Protein AF-A0A2S9GRE0-F1 (afdb_monomer)

Nearest PDB structures (foldseek):
  7n1l-assembly4_F  TM=5.890E-01  e=9.958E+00  Brucella abortus 2308
  4g5d-assembly2_B  TM=4.201E-01  e=8.112E+00  Leishmania major strain Friedlin

Foldseek 3Di:
DVVVPDADAEFEFQDDPVSCQPVHNDPLVRVVVRVVVCVVRVYPYYHYDQDDPVPVVCNVCVVVSVVVD

Solvent-accessible surface area (backbone atoms only — not comparable to full-atom values): 4287 Å² total; per-residue (Å²): 78,87,93,75,76,46,82,46,66,60,34,74,44,65,72,46,94,85,38,42,57,60,87,41,77,61,66,71,69,37,54,59,50,34,50,54,50,15,59,77,57,66,21,86,38,73,48,74,80,77,67,57,93,87,39,56,75,57,48,71,49,44,64,60,55,60,73,76,107

Secondary structure (DSSP, 8-state):
-TTTT----EEE-S-STTTTTTT-S-SHHHHHHHHHHHHHHT-SEEE-PPPPTT-HHHHHHHHHHHHT-

Radius of gyration: 13.24 Å; Cα contacts (8 Å, |Δi|>4): 69; chains: 1; bounding box: 25×27×40 Å

pLDDT: mean 83.91, std 9.42, range [60.62, 96.0]

Sequence (69 aa):
SKRYDVPVLSVHAPCLLISQRVWGANPIPKLERSVRAAEQLGAQTVVVHPPFRWQRRYAEGFSDQVAEL

Structure (mmCIF, N/CA/C/O backbone):
data_AF-A0A2S9GRE0-F1
#
_entry.id   AF-A0A2S9GRE0-F1
#
loop_
_atom_site.group_PDB
_atom_site.id
_atom_site.type_symbol
_atom_site.label_atom_id
_atom_site.label_alt_id
_atom_site.label_comp_id
_atom_site.label_asym_id
_atom_site.label_entity_id
_atom_site.label_seq_id
_atom_site.pdbx_PDB_ins_code
_atom_site.Cartn_x
_atom_site.Cartn_y
_atom_site.Cartn_z
_atom_site.occupancy
_atom_site.B_iso_or_equiv
_atom_site.auth_seq_id
_atom_site.auth_comp_id
_atom_site.auth_asym_id
_atom_site.auth_atom_id
_atom_site.pdbx_PDB_model_num
ATOM 1 N N . SER A 1 1 ? -6.988 7.288 14.925 1.00 76.31 1 SER A N 1
ATOM 2 C CA . SER A 1 1 ? -7.993 6.275 15.285 1.00 76.31 1 SER A CA 1
ATOM 3 C C . SER A 1 1 ? -8.226 6.226 16.785 1.00 76.31 1 SER A C 1
ATOM 5 O O . SER A 1 1 ? -9.264 6.697 17.214 1.00 76.31 1 SER A O 1
ATOM 7 N N . LYS A 1 2 ? -7.246 5.792 17.592 1.00 82.81 2 LYS A N 1
ATOM 8 C CA . LYS A 1 2 ? -7.399 5.508 19.038 1.00 82.81 2 LYS A CA 1
ATOM 9 C C . LYS A 1 2 ? -8.105 6.584 19.877 1.00 82.81 2 LYS A C 1
ATOM 11 O O . LYS A 1 2 ? -8.866 6.251 20.768 1.00 82.81 2 LYS A O 1
ATOM 16 N N . ARG A 1 3 ? -7.869 7.871 19.595 1.00 92.06 3 ARG A N 1
ATOM 17 C CA . ARG A 1 3 ? -8.481 8.985 20.346 1.00 92.06 3 ARG A CA 1
ATOM 18 C C . ARG A 1 3 ? -9.992 9.134 20.122 1.00 92.06 3 ARG A C 1
ATOM 20 O O . ARG A 1 3 ? -10.675 9.624 21.009 1.00 92.06 3 ARG A O 1
ATOM 27 N N . TYR A 1 4 ? -10.478 8.776 18.937 1.00 94.06 4 TYR A N 1
ATOM 28 C CA . TYR A 1 4 ? -11.868 8.991 18.514 1.00 94.06 4 TYR A CA 1
ATOM 29 C C . TYR A 1 4 ? -12.592 7.681 18.190 1.00 94.06 4 TYR A C 1
ATOM 31 O O . TYR A 1 4 ? -13.699 7.717 17.674 1.00 94.06 4 TYR A O 1
ATOM 39 N N . ASP A 1 5 ? -11.937 6.546 18.436 1.00 91.50 5 ASP A N 1
ATOM 40 C CA . ASP A 1 5 ? -12.426 5.196 18.148 1.00 91.50 5 ASP A CA 1
ATOM 41 C C . ASP A 1 5 ? -12.892 4.963 16.697 1.00 91.50 5 ASP A C 1
ATOM 43 O O . ASP A 1 5 ? -13.723 4.113 16.402 1.00 91.50 5 ASP A O 1
ATOM 47 N N . VAL A 1 6 ? -12.321 5.721 15.753 1.00 95.06 6 VAL A N 1
ATOM 48 C CA . VAL A 1 6 ? -12.587 5.552 14.317 1.00 95.06 6 VAL A CA 1
ATOM 49 C C . VAL A 1 6 ? -11.473 4.703 13.696 1.00 95.06 6 VAL A C 1
ATOM 51 O O . VAL A 1 6 ? -10.319 5.158 13.684 1.00 95.06 6 VAL A O 1
ATOM 54 N N . PRO A 1 7 ? -11.763 3.493 13.183 1.00 93.50 7 PRO A N 1
ATOM 55 C CA . PRO A 1 7 ? -10.756 2.619 12.590 1.00 93.50 7 PRO A CA 1
ATOM 56 C C . PRO A 1 7 ? -10.243 3.172 11.256 1.00 93.50 7 PRO A C 1
ATOM 58 O O . PRO A 1 7 ? -10.984 3.778 10.483 1.00 93.50 7 PRO A O 1
ATOM 61 N N . VAL A 1 8 ? -8.959 2.943 10.971 1.00 94.44 8 VAL A N 1
ATOM 62 C CA . VAL A 1 8 ? -8.391 3.203 9.643 1.00 94.44 8 VAL A CA 1
ATOM 63 C C . VAL A 1 8 ? -8.531 1.925 8.833 1.00 94.44 8 VAL A C 1
ATOM 65 O O . VAL A 1 8 ? -7.937 0.913 9.181 1.00 94.44 8 VAL A O 1
ATOM 68 N N . LEU A 1 9 ? -9.321 1.963 7.764 1.00 95.31 9 LEU A N 1
ATOM 69 C CA . LEU A 1 9 ? -9.570 0.778 6.936 1.00 95.31 9 LEU A CA 1
ATOM 70 C C . LEU A 1 9 ? -8.492 0.584 5.866 1.00 95.31 9 LEU A C 1
ATOM 72 O O . LEU A 1 9 ? -8.154 -0.545 5.518 1.00 95.31 9 LEU A O 1
ATOM 76 N N . SER A 1 10 ? -7.927 1.686 5.370 1.00 95.56 10 SER A N 1
ATOM 77 C CA . SER A 1 10 ? -6.968 1.657 4.271 1.00 95.56 10 SER A CA 1
ATOM 78 C C . SER A 1 10 ? -5.954 2.796 4.318 1.00 95.56 10 SER A C 1
ATOM 80 O O . SER A 1 10 ? -6.270 3.893 4.782 1.00 95.56 10 SER A O 1
ATOM 82 N N . VAL A 1 11 ? -4.779 2.565 3.733 1.00 93.75 11 VAL A N 1
ATOM 83 C CA . VAL A 1 11 ? -3.744 3.576 3.474 1.00 93.75 11 VAL A CA 1
ATOM 84 C C . VAL A 1 11 ? -3.531 3.704 1.968 1.00 93.75 11 VAL A C 1
ATOM 86 O O . VAL A 1 11 ? -3.372 2.705 1.278 1.00 93.75 11 VAL A O 1
ATOM 89 N N . HIS A 1 12 ? -3.512 4.926 1.435 1.00 92.19 12 HIS A N 1
ATOM 90 C CA . HIS A 1 12 ? -3.176 5.171 0.027 1.00 92.19 12 HIS A CA 1
ATOM 91 C C . HIS A 1 12 ? -1.685 5.497 -0.104 1.00 92.19 12 HIS A C 1
ATOM 93 O O . HIS A 1 12 ? -1.182 6.392 0.579 1.00 92.19 12 HIS A O 1
ATOM 99 N N . ALA A 1 13 ? -0.968 4.754 -0.947 1.00 88.69 13 ALA A N 1
ATOM 100 C CA . ALA A 1 13 ? 0.462 4.956 -1.140 1.00 88.69 13 ALA A CA 1
ATOM 101 C C . ALA A 1 13 ? 0.738 6.279 -1.882 1.00 88.69 13 ALA A C 1
ATOM 103 O O . ALA A 1 13 ? 0.039 6.618 -2.837 1.00 88.69 13 ALA A O 1
ATOM 104 N N . PRO A 1 14 ? 1.787 7.038 -1.524 1.00 76.00 14 PRO A N 1
ATOM 105 C CA . PRO A 1 14 ? 2.077 8.321 -2.156 1.00 76.00 14 PRO A CA 1
ATOM 106 C C . PRO A 1 14 ? 2.597 8.149 -3.593 1.00 76.00 14 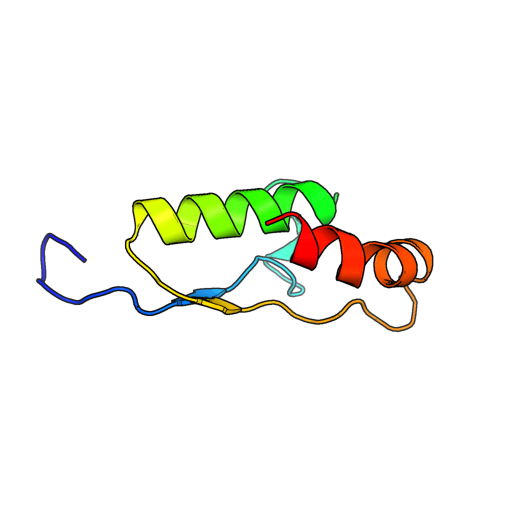PRO A C 1
ATOM 108 O O . PRO A 1 14 ? 3.790 7.950 -3.836 1.00 76.00 14 PRO A O 1
ATOM 111 N N . CYS A 1 15 ? 1.686 8.247 -4.563 1.00 69.25 15 CYS A N 1
ATOM 112 C CA . CYS A 1 15 ? 1.984 8.081 -5.990 1.00 69.25 15 CYS A CA 1
ATOM 113 C C . CYS A 1 15 ? 1.415 9.190 -6.904 1.00 69.25 15 CYS A C 1
ATOM 115 O O . CYS A 1 15 ? 1.649 9.166 -8.112 1.00 69.25 15 CYS A O 1
ATOM 117 N N . LEU A 1 16 ? 0.741 10.208 -6.352 1.00 64.06 16 LEU A N 1
ATOM 118 C CA . LEU A 1 16 ? 0.117 11.300 -7.120 1.00 64.06 16 LEU A CA 1
ATOM 119 C C . LEU A 1 16 ? 0.966 12.581 -7.140 1.00 64.06 16 LEU A C 1
ATOM 121 O O . LEU A 1 16 ? 1.775 12.803 -6.248 1.00 64.06 16 LEU A O 1
ATOM 125 N N . LEU A 1 17 ? 0.758 13.430 -8.155 1.00 60.62 17 LEU A N 1
ATOM 126 C CA . LEU A 1 17 ? 1.523 14.650 -8.501 1.00 60.62 17 LEU A CA 1
ATOM 127 C C . LEU A 1 17 ? 2.075 15.474 -7.319 1.00 60.62 17 LEU A C 1
ATOM 129 O O . LEU A 1 17 ? 3.215 15.925 -7.381 1.00 60.62 17 LEU A O 1
ATOM 133 N N . ILE A 1 18 ? 1.303 15.652 -6.244 1.00 64.6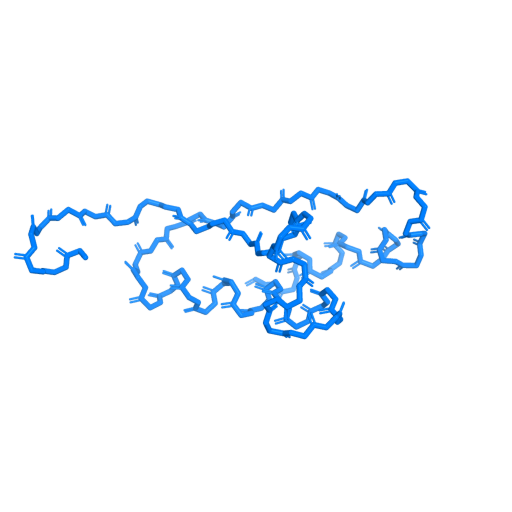9 18 ILE A N 1
ATOM 134 C CA . ILE A 1 18 ? 1.717 16.439 -5.068 1.00 64.69 18 ILE A CA 1
ATOM 135 C C . ILE A 1 18 ? 2.503 15.582 -4.057 1.00 64.69 18 ILE A C 1
ATOM 137 O O . ILE A 1 18 ? 3.475 16.047 -3.466 1.00 64.69 18 ILE A O 1
ATOM 141 N N . SER A 1 19 ? 2.128 14.311 -3.878 1.00 65.31 19 SER A N 1
ATOM 14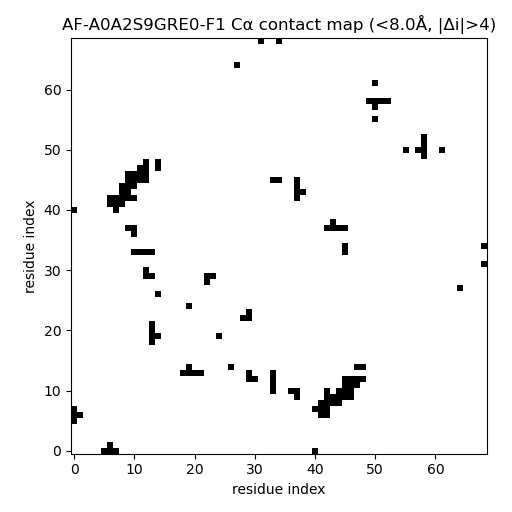2 C CA . SER A 1 19 ? 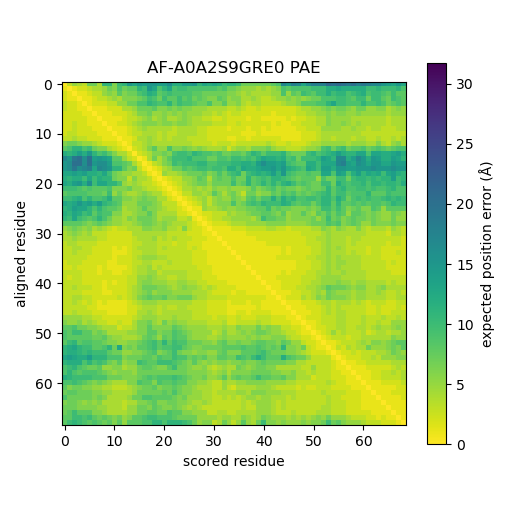2.750 13.386 -2.920 1.00 65.31 19 SER A CA 1
ATOM 143 C C . SER A 1 19 ? 3.887 12.544 -3.513 1.00 65.31 19 SER A C 1
ATOM 145 O O . SER A 1 19 ? 4.542 11.801 -2.787 1.00 65.31 19 SER A O 1
ATOM 147 N N . GLN A 1 20 ? 4.203 12.702 -4.802 1.00 65.88 20 GLN A N 1
ATOM 148 C CA . GLN A 1 20 ? 5.237 11.945 -5.521 1.00 65.88 20 GLN A CA 1
ATOM 149 C C . GLN A 1 20 ? 6.637 12.001 -4.899 1.00 65.88 20 GLN A C 1
ATOM 151 O O . GLN A 1 20 ? 7.460 11.148 -5.216 1.00 65.88 20 GLN A O 1
ATOM 156 N N . ARG A 1 21 ? 6.947 12.976 -4.040 1.00 71.31 21 ARG A N 1
ATOM 157 C CA . ARG A 1 21 ? 8.250 13.066 -3.354 1.00 71.31 21 ARG A CA 1
ATOM 158 C C . ARG A 1 21 ? 8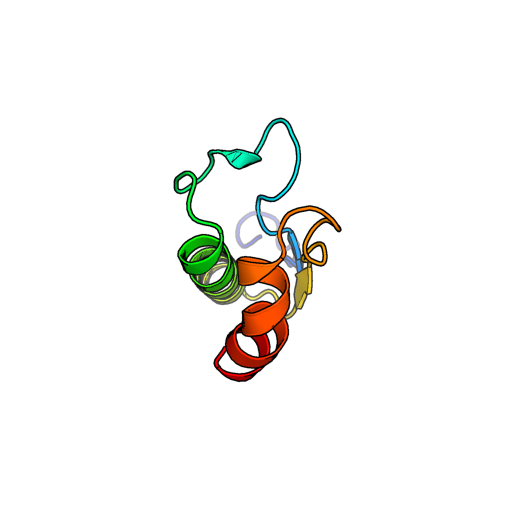.201 12.710 -1.873 1.00 71.31 21 ARG A C 1
ATOM 160 O O . ARG A 1 21 ? 9.245 12.697 -1.220 1.00 71.31 21 ARG A O 1
ATOM 167 N N . VAL A 1 22 ? 7.021 12.399 -1.340 1.00 76.25 22 VAL A N 1
ATOM 168 C CA . VAL A 1 22 ? 6.900 11.877 0.022 1.00 76.25 22 VAL A CA 1
ATOM 169 C C . VAL A 1 22 ? 7.685 10.571 0.082 1.00 76.25 22 VAL A C 1
ATOM 171 O O . VAL A 1 22 ? 7.525 9.700 -0.771 1.00 76.25 22 VAL A O 1
ATOM 174 N N . TRP A 1 23 ? 8.584 10.479 1.063 1.00 72.06 23 TRP A N 1
ATOM 175 C CA . TRP A 1 23 ? 9.509 9.354 1.235 1.00 72.06 23 TRP A CA 1
ATOM 176 C C . TRP A 1 23 ? 10.505 9.130 0.084 1.00 72.06 23 TRP A C 1
ATOM 178 O O . TRP A 1 23 ? 11.079 8.051 -0.029 1.00 72.06 23 TRP A O 1
ATOM 188 N N . GLY A 1 24 ? 10.777 10.171 -0.710 1.00 75.31 24 GLY A N 1
ATOM 189 C CA . GLY A 1 24 ? 11.792 10.171 -1.764 1.00 75.31 24 GLY A CA 1
ATOM 190 C C . GLY A 1 24 ? 11.215 9.993 -3.169 1.00 75.31 24 GLY A C 1
ATOM 191 O O . GLY A 1 24 ? 10.004 9.960 -3.371 1.00 75.31 24 GLY A O 1
ATOM 192 N N . ALA A 1 25 ? 12.091 9.919 -4.173 1.00 72.25 25 ALA A N 1
ATOM 193 C CA . ALA A 1 25 ? 11.690 9.761 -5.576 1.00 72.25 25 ALA A CA 1
ATOM 194 C C . ALA A 1 25 ? 11.563 8.290 -6.010 1.00 72.25 25 ALA A C 1
ATOM 196 O O . ALA A 1 25 ? 10.816 7.992 -6.939 1.00 72.25 25 ALA A O 1
ATOM 197 N N . ASN A 1 26 ? 12.266 7.374 -5.336 1.00 72.31 26 ASN A N 1
ATOM 198 C CA . ASN A 1 26 ? 12.240 5.954 -5.672 1.00 72.31 26 ASN A CA 1
ATOM 199 C C . ASN A 1 26 ? 10.872 5.349 -5.286 1.00 72.31 26 ASN A C 1
ATOM 201 O O . ASN A 1 26 ? 10.476 5.491 -4.128 1.00 72.31 26 ASN A O 1
ATOM 205 N N . PRO A 1 27 ? 10.131 4.720 -6.217 1.00 69.56 27 PRO A N 1
ATOM 206 C CA . PRO A 1 27 ? 8.838 4.110 -5.918 1.00 69.56 27 PRO A CA 1
ATOM 207 C C . PRO A 1 27 ? 8.950 2.848 -5.054 1.00 69.56 27 PRO A C 1
ATOM 209 O O . PRO A 1 27 ? 8.057 2.613 -4.246 1.00 69.56 27 PRO A O 1
ATOM 212 N N . ILE A 1 28 ? 10.048 2.089 -5.159 1.00 72.69 28 ILE A N 1
ATOM 213 C CA . ILE A 1 28 ? 10.191 0.782 -4.498 1.00 72.69 28 ILE A CA 1
ATOM 214 C C . ILE A 1 28 ? 10.061 0.916 -2.966 1.00 72.69 28 ILE A C 1
ATOM 216 O O . ILE A 1 28 ? 9.120 0.355 -2.405 1.00 72.69 28 ILE A O 1
ATOM 220 N N . PRO A 1 29 ? 10.852 1.761 -2.271 1.00 81.94 29 PRO A N 1
ATOM 221 C CA . PRO A 1 29 ? 10.763 1.878 -0.813 1.00 81.94 29 PRO A CA 1
ATOM 222 C C . PRO A 1 29 ? 9.449 2.493 -0.317 1.00 81.94 29 PRO A C 1
ATOM 224 O O . PRO A 1 29 ? 9.175 2.490 0.882 1.00 81.94 29 PRO A O 1
ATOM 227 N N . LYS A 1 30 ? 8.644 3.100 -1.198 1.00 84.75 30 LYS A N 1
ATOM 228 C CA . LYS A 1 30 ? 7.380 3.732 -0.794 1.00 84.75 30 LYS A CA 1
ATOM 229 C C . LYS A 1 30 ? 6.298 2.715 -0.541 1.00 84.75 30 LYS A C 1
ATOM 231 O O . LYS A 1 30 ? 5.471 2.942 0.340 1.00 84.75 30 LYS A O 1
ATOM 236 N N . LEU A 1 31 ? 6.290 1.640 -1.319 1.00 85.94 31 LEU A N 1
ATOM 237 C CA . LEU A 1 31 ? 5.297 0.601 -1.157 1.00 85.94 31 LEU A CA 1
ATOM 238 C C . LEU A 1 31 ? 5.485 -0.086 0.200 1.00 85.94 31 LEU A C 1
ATOM 240 O O . LEU A 1 31 ? 4.568 -0.063 1.016 1.00 85.94 31 LEU A O 1
ATOM 244 N N . GLU A 1 32 ? 6.713 -0.505 0.508 1.00 88.75 32 GLU A N 1
ATOM 245 C CA . GLU A 1 32 ? 7.096 -1.029 1.827 1.00 88.75 32 GLU A CA 1
ATOM 246 C C . GLU A 1 32 ? 6.733 -0.072 2.970 1.00 88.75 32 GLU A C 1
ATOM 248 O O . GLU A 1 32 ? 6.152 -0.470 3.978 1.00 88.75 32 GLU A O 1
ATOM 253 N N . ARG A 1 33 ? 7.0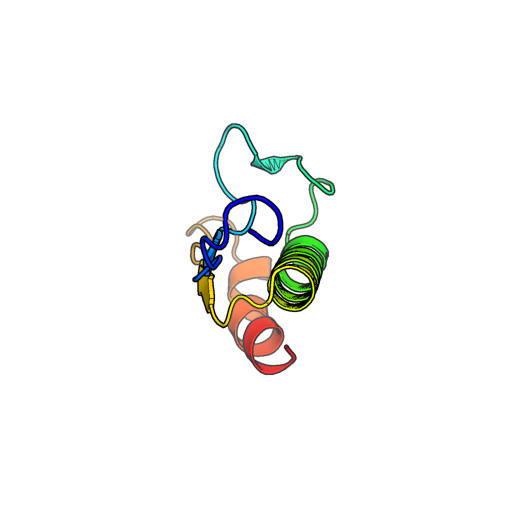36 1.226 2.827 1.00 90.25 33 ARG A N 1
ATOM 254 C CA . ARG A 1 33 ? 6.679 2.230 3.845 1.00 90.25 33 ARG A CA 1
ATOM 255 C C . ARG A 1 33 ? 5.171 2.388 4.018 1.00 90.25 33 ARG A C 1
ATOM 257 O O . ARG A 1 33 ? 4.725 2.652 5.130 1.00 90.25 33 ARG A O 1
ATOM 264 N N . SER A 1 34 ? 4.399 2.225 2.947 1.00 91.62 34 SER A N 1
ATOM 265 C CA . SER A 1 34 ? 2.936 2.292 2.995 1.00 91.62 34 SER A CA 1
ATOM 266 C C . SER A 1 34 ? 2.348 1.069 3.699 1.00 91.62 34 SER A C 1
ATOM 268 O O . SER A 1 34 ? 1.435 1.235 4.503 1.00 91.62 34 SER A O 1
ATOM 270 N N . VAL A 1 35 ? 2.920 -0.122 3.479 1.00 92.31 35 VAL A N 1
ATOM 271 C CA . VAL A 1 35 ? 2.580 -1.346 4.228 1.00 92.31 35 VAL A CA 1
ATOM 272 C C . VAL A 1 35 ? 2.873 -1.160 5.713 1.00 92.31 35 VAL A C 1
ATOM 274 O O . VAL A 1 35 ? 1.962 -1.272 6.527 1.00 92.31 35 VAL A O 1
ATOM 277 N N . ARG A 1 36 ? 4.084 -0.718 6.077 1.00 93.12 36 ARG A N 1
ATOM 278 C CA . ARG A 1 36 ? 4.429 -0.441 7.485 1.00 93.12 36 ARG A CA 1
ATOM 279 C C . ARG A 1 36 ? 3.512 0.597 8.132 1.00 93.12 36 ARG A C 1
ATOM 281 O O . ARG A 1 36 ? 3.186 0.496 9.313 1.00 93.12 36 ARG A O 1
ATOM 288 N N . ALA A 1 37 ? 3.101 1.620 7.383 1.00 93.19 37 ALA A N 1
ATOM 289 C CA . ALA A 1 37 ? 2.145 2.607 7.874 1.00 93.19 37 ALA A CA 1
ATOM 290 C C . ALA A 1 37 ? 0.756 1.989 8.101 1.00 93.19 37 ALA A C 1
ATOM 292 O O . ALA A 1 37 ? 0.119 2.292 9.109 1.00 93.19 37 ALA A O 1
ATOM 293 N N . ALA A 1 38 ? 0.296 1.114 7.203 1.00 94.75 38 ALA A N 1
ATOM 294 C CA . ALA A 1 38 ? -0.957 0.385 7.369 1.00 94.75 38 ALA A CA 1
ATOM 295 C C . ALA A 1 38 ? -0.924 -0.524 8.604 1.00 94.75 38 ALA A C 1
ATOM 297 O O . ALA A 1 38 ? -1.840 -0.444 9.420 1.00 94.75 38 ALA A O 1
ATOM 298 N N . GLU A 1 39 ? 0.161 -1.274 8.815 1.00 94.31 39 GLU A N 1
ATOM 299 C CA . GLU A 1 39 ? 0.359 -2.106 10.010 1.00 94.31 39 GLU A CA 1
ATOM 300 C C . GLU A 1 39 ? 0.272 -1.281 11.300 1.00 94.31 39 GLU A C 1
ATOM 302 O O . GLU A 1 39 ? -0.481 -1.614 12.215 1.00 94.31 39 GLU A O 1
ATOM 307 N N . GLN A 1 40 ? 0.981 -0.148 11.361 1.00 94.12 40 GLN A N 1
ATOM 308 C CA . GLN A 1 40 ? 0.958 0.745 12.528 1.00 94.12 40 GLN A CA 1
ATOM 309 C C . GLN A 1 40 ? -0.430 1.340 12.800 1.00 94.12 40 GLN A C 1
ATOM 311 O O . GLN A 1 40 ? -0.771 1.633 13.949 1.00 94.12 40 GLN A O 1
ATOM 316 N N . LEU A 1 41 ? -1.227 1.538 11.749 1.00 93.69 41 LEU A N 1
ATOM 317 C CA . LEU A 1 41 ? -2.586 2.068 11.835 1.00 93.69 41 LEU A CA 1
ATOM 318 C C . LEU A 1 41 ? -3.649 0.978 12.052 1.00 93.69 41 LEU A C 1
ATOM 320 O O . LEU A 1 41 ? -4.792 1.329 12.354 1.00 93.69 41 LEU A O 1
ATOM 324 N N . GLY A 1 42 ? -3.285 -0.304 11.938 1.00 93.56 42 GLY A N 1
ATOM 325 C CA . GLY A 1 42 ? -4.213 -1.438 11.970 1.00 93.56 42 GLY A CA 1
ATOM 326 C C . GLY A 1 42 ? -5.093 -1.549 10.720 1.00 93.56 42 GLY A C 1
ATOM 327 O O . GLY A 1 42 ? -6.185 -2.108 10.789 1.00 93.56 42 GLY A O 1
ATOM 328 N N . ALA A 1 43 ? -4.652 -0.981 9.596 1.00 96.00 43 ALA A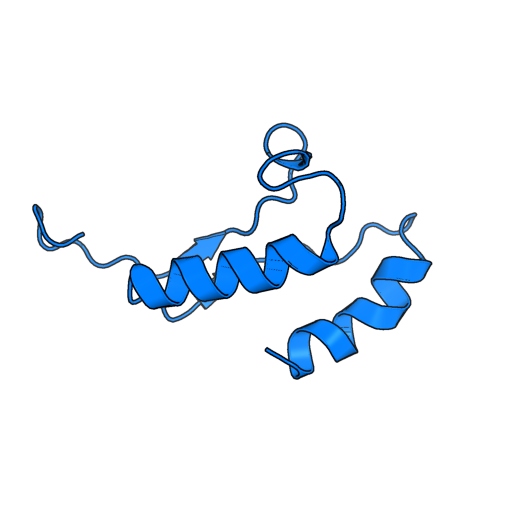 N 1
ATOM 329 C CA . ALA A 1 43 ? -5.370 -1.020 8.329 1.00 96.00 43 ALA A CA 1
ATOM 330 C C . ALA A 1 43 ? -5.044 -2.305 7.561 1.00 96.00 43 ALA A C 1
ATOM 332 O O . ALA A 1 43 ? -3.887 -2.705 7.475 1.00 96.00 43 ALA A O 1
ATOM 333 N N . GLN A 1 44 ? -6.060 -2.922 6.956 1.00 93.75 44 GLN A N 1
ATOM 334 C CA . GLN A 1 44 ? -5.908 -4.188 6.222 1.00 93.75 44 GLN A CA 1
ATOM 335 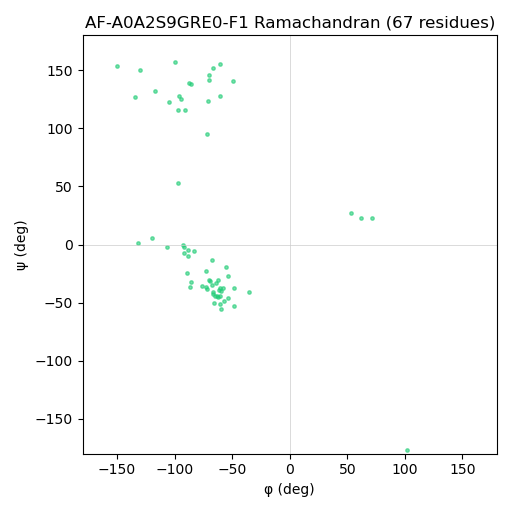C C . GLN A 1 44 ? -5.617 -3.993 4.732 1.00 93.75 44 GLN A C 1
ATOM 337 O O . GLN A 1 44 ? -5.390 -4.957 4.009 1.00 93.75 44 GLN A O 1
ATOM 342 N N . THR A 1 45 ? -5.679 -2.758 4.236 1.00 95.00 45 THR A N 1
ATOM 343 C CA . THR A 1 45 ? -5.599 -2.495 2.800 1.00 95.00 45 THR A CA 1
ATOM 344 C C . THR A 1 45 ? -4.654 -1.345 2.502 1.00 95.00 45 THR A C 1
ATOM 346 O O . THR A 1 45 ? -4.817 -0.236 3.013 1.00 95.00 45 THR A O 1
ATOM 349 N N . VAL A 1 46 ? -3.697 -1.588 1.608 1.00 93.69 46 VAL A N 1
ATOM 350 C CA . VAL A 1 46 ? -2.904 -0.533 0.975 1.00 93.69 46 VAL A CA 1
ATOM 351 C C . VAL A 1 46 ? -3.386 -0.358 -0.459 1.00 93.69 46 VAL A C 1
ATOM 353 O O . VAL A 1 46 ? -3.397 -1.302 -1.242 1.00 93.69 46 VAL A O 1
ATOM 356 N N . VAL A 1 47 ? -3.797 0.858 -0.807 1.00 92.19 47 VAL A N 1
ATOM 357 C CA . VAL A 1 47 ? -4.231 1.213 -2.160 1.00 92.19 47 VAL A CA 1
ATOM 358 C C . VAL A 1 47 ? -3.059 1.827 -2.911 1.00 92.19 47 VAL A C 1
ATOM 360 O O . VAL A 1 47 ? -2.436 2.779 -2.438 1.00 92.19 47 VAL A O 1
ATOM 363 N N . VAL A 1 48 ? -2.778 1.302 -4.101 1.00 88.06 48 VAL A N 1
ATOM 364 C CA . VAL A 1 48 ? -1.680 1.745 -4.964 1.00 88.06 48 VAL A CA 1
ATOM 365 C C . VAL A 1 48 ? -2.185 1.995 -6.374 1.00 88.06 48 VAL A C 1
ATOM 367 O O . VAL A 1 48 ? -3.125 1.346 -6.834 1.00 88.06 48 VAL A O 1
ATOM 370 N N . HIS A 1 49 ? -1.547 2.922 -7.083 1.00 85.69 49 HIS A N 1
ATOM 371 C CA . HIS A 1 49 ? -1.746 3.035 -8.520 1.00 85.69 49 HIS A CA 1
ATOM 372 C C . HIS A 1 49 ? -0.778 2.106 -9.254 1.00 85.69 49 HIS A C 1
ATOM 374 O O . HIS A 1 49 ? 0.394 2.029 -8.869 1.00 85.69 49 HIS A O 1
ATOM 380 N N . PRO A 1 50 ? -1.238 1.426 -10.317 1.00 80.06 50 PRO A N 1
ATOM 381 C CA . PRO A 1 50 ? -0.338 0.684 -11.175 1.00 80.06 50 PRO A CA 1
ATOM 382 C C . PRO A 1 50 ? 0.696 1.632 -11.810 1.00 80.06 50 PRO A C 1
ATOM 384 O O . PRO A 1 50 ? 0.433 2.834 -11.955 1.00 80.06 50 PRO A O 1
ATOM 387 N N . PRO A 1 51 ? 1.864 1.103 -12.207 1.00 81.25 51 PRO A N 1
ATOM 388 C CA . PRO A 1 51 ? 2.881 1.861 -12.921 1.00 81.25 51 PRO A CA 1
ATOM 389 C C . PRO A 1 51 ? 2.289 2.625 -14.108 1.00 81.25 51 PRO A C 1
ATOM 391 O O . PRO A 1 51 ? 1.471 2.095 -14.866 1.00 81.25 51 PRO A O 1
ATOM 394 N N . PHE A 1 52 ? 2.750 3.855 -14.332 1.00 79.38 52 PHE A N 1
ATOM 395 C CA . PHE A 1 52 ? 2.394 4.564 -15.556 1.00 79.38 52 PHE A CA 1
ATOM 396 C C . PHE A 1 52 ? 3.014 3.882 -16.780 1.00 79.38 52 PHE A C 1
ATOM 398 O O . PHE A 1 52 ? 4.104 3.313 -16.710 1.00 79.38 52 PHE A O 1
ATOM 405 N N . ARG A 1 53 ? 2.368 4.021 -17.947 1.00 75.56 53 ARG A N 1
ATOM 406 C CA . ARG A 1 53 ? 2.824 3.417 -19.217 1.00 75.56 53 ARG A CA 1
ATOM 407 C C . ARG A 1 53 ? 4.275 3.751 -19.595 1.00 75.56 53 ARG A C 1
ATOM 409 O O . ARG A 1 53 ? 4.916 2.976 -20.298 1.00 75.56 53 ARG A O 1
ATOM 416 N N . TRP A 1 54 ? 4.798 4.889 -19.143 1.00 78.31 54 TRP A N 1
ATOM 417 C CA . TRP A 1 54 ? 6.172 5.331 -19.404 1.00 78.31 54 TRP A CA 1
ATOM 418 C C . TRP A 1 54 ? 7.202 4.830 -18.374 1.00 78.31 54 TRP A C 1
ATOM 420 O O . TRP A 1 54 ? 8.397 5.038 -18.562 1.00 78.31 54 TRP A O 1
ATOM 430 N N . GLN A 1 55 ? 6.787 4.139 -17.307 1.00 77.00 55 GLN A N 1
ATOM 431 C CA . GLN A 1 55 ? 7.667 3.601 -16.262 1.00 77.00 55 GLN A CA 1
ATOM 432 C C . GLN A 1 55 ? 8.007 2.119 -16.495 1.00 77.00 55 GLN A C 1
ATOM 434 O O . GLN A 1 55 ? 7.828 1.293 -15.605 1.00 77.00 55 GLN A O 1
ATOM 439 N N . ARG A 1 56 ? 8.512 1.775 -17.686 1.00 79.88 56 ARG A N 1
ATOM 440 C CA . ARG A 1 56 ? 8.728 0.380 -18.131 1.00 79.88 56 ARG A CA 1
ATOM 441 C C . ARG A 1 56 ? 9.456 -0.513 -17.117 1.00 79.88 56 ARG A C 1
ATOM 443 O O . ARG A 1 56 ? 8.910 -1.530 -16.719 1.00 79.88 56 ARG A O 1
ATOM 450 N N . ARG A 1 57 ? 10.622 -0.084 -16.618 1.00 78.00 57 ARG A N 1
ATOM 451 C CA . ARG A 1 57 ? 11.405 -0.849 -15.627 1.00 78.00 57 ARG A CA 1
ATOM 452 C C . ARG A 1 57 ? 10.649 -1.086 -14.314 1.00 78.00 57 ARG A C 1
ATOM 454 O O . ARG A 1 57 ? 10.792 -2.134 -13.706 1.00 78.00 57 ARG A O 1
ATOM 461 N N . TYR A 1 58 ? 9.875 -0.103 -13.852 1.00 76.69 58 TYR A N 1
ATOM 462 C CA . TYR A 1 58 ? 9.072 -0.275 -12.639 1.00 76.69 58 TYR A CA 1
ATOM 463 C C . TYR A 1 58 ? 7.876 -1.192 -12.906 1.00 76.69 58 TYR A C 1
ATOM 465 O O . TYR A 1 58 ? 7.544 -2.006 -12.060 1.00 76.69 58 TYR A O 1
ATOM 473 N N . ALA A 1 59 ? 7.274 -1.107 -14.095 1.00 83.31 59 ALA A N 1
ATOM 474 C CA . ALA A 1 59 ? 6.187 -1.989 -14.497 1.00 83.31 59 ALA A CA 1
ATOM 475 C C . ALA A 1 59 ? 6.601 -3.463 -14.546 1.00 83.31 59 ALA A C 1
ATOM 477 O O . ALA A 1 59 ? 5.827 -4.307 -14.109 1.00 83.31 59 ALA A O 1
ATOM 478 N N . GLU A 1 60 ? 7.813 -3.752 -15.025 1.00 84.19 60 GLU A N 1
ATOM 479 C CA . GLU A 1 60 ? 8.366 -5.111 -15.069 1.00 84.19 60 GLU A CA 1
ATOM 480 C C . GLU A 1 60 ? 8.486 -5.735 -13.670 1.00 84.19 60 GLU A C 1
ATOM 482 O O . GLU A 1 60 ? 8.067 -6.869 -13.486 1.00 84.19 60 GLU A O 1
ATOM 487 N N . GLY A 1 61 ? 8.986 -4.990 -12.676 1.00 83.75 61 GLY A N 1
ATOM 488 C CA . GLY A 1 61 ? 9.189 -5.503 -11.311 1.00 83.75 61 GLY A CA 1
ATOM 489 C C . GLY A 1 61 ? 8.018 -5.296 -10.343 1.00 83.75 61 GLY A C 1
ATOM 490 O O . GLY A 1 61 ? 8.106 -5.698 -9.188 1.00 83.75 61 GLY A O 1
ATOM 491 N N . PHE A 1 62 ? 6.934 -4.638 -10.763 1.00 85.00 62 PHE A N 1
ATOM 492 C CA . PHE A 1 62 ? 5.856 -4.245 -9.849 1.00 85.00 62 PHE A CA 1
ATOM 493 C C . PHE A 1 62 ? 5.090 -5.441 -9.276 1.00 85.00 62 PHE A C 1
ATOM 495 O O . PHE A 1 62 ? 4.779 -5.448 -8.090 1.00 85.00 62 PHE A O 1
ATOM 502 N N . SER A 1 63 ? 4.782 -6.441 -10.106 1.00 85.19 63 SER A N 1
ATOM 503 C CA . SER A 1 63 ? 4.047 -7.629 -9.652 1.00 85.19 63 SER A CA 1
ATOM 504 C C . SER A 1 63 ? 4.855 -8.427 -8.633 1.00 85.19 63 SER A C 1
ATOM 506 O O . SER A 1 63 ? 4.313 -8.814 -7.603 1.00 85.19 63 SER A O 1
ATOM 508 N N . ASP A 1 64 ? 6.144 -8.627 -8.907 1.00 86.62 64 ASP A N 1
ATOM 509 C CA . ASP A 1 64 ? 7.052 -9.342 -8.010 1.00 86.62 64 ASP A CA 1
ATOM 510 C C . ASP A 1 64 ? 7.185 -8.590 -6.684 1.00 86.62 64 ASP A C 1
ATOM 512 O O . ASP A 1 64 ? 7.016 -9.174 -5.620 1.00 86.62 64 ASP A O 1
ATOM 516 N N . GLN A 1 65 ? 7.347 -7.264 -6.743 1.00 83.00 65 GLN A N 1
ATOM 517 C CA . GLN A 1 65 ? 7.406 -6.435 -5.545 1.00 83.00 65 GLN A CA 1
ATOM 518 C C . GLN A 1 65 ? 6.126 -6.528 -4.697 1.00 83.00 65 GLN A C 1
ATOM 520 O O . GLN A 1 65 ? 6.204 -6.542 -3.474 1.00 83.00 65 GLN A O 1
ATOM 525 N N . VAL A 1 66 ? 4.943 -6.563 -5.318 1.00 86.25 66 VAL A N 1
ATOM 526 C CA . VAL A 1 66 ? 3.675 -6.730 -4.587 1.00 86.25 66 VAL A CA 1
ATOM 527 C C . VAL A 1 66 ? 3.570 -8.122 -3.962 1.00 86.25 66 VAL A C 1
ATOM 529 O O . VAL A 1 66 ? 3.004 -8.243 -2.884 1.00 86.25 66 VAL A O 1
ATOM 532 N N . ALA A 1 67 ? 4.104 -9.155 -4.613 1.00 86.88 67 ALA A N 1
ATOM 533 C CA . ALA A 1 67 ? 4.092 -10.521 -4.095 1.00 86.88 67 ALA A CA 1
ATOM 534 C C . ALA A 1 67 ? 5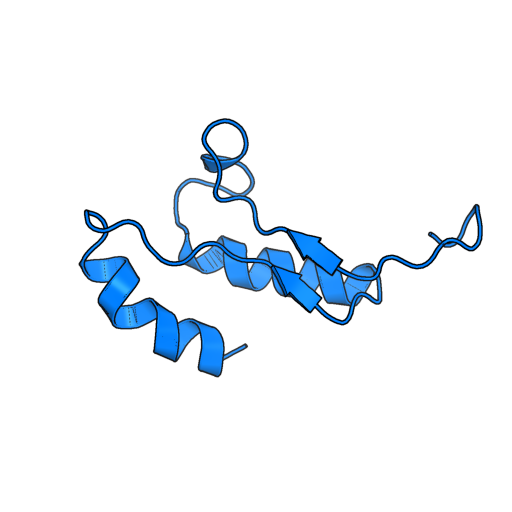.067 -10.745 -2.922 1.00 86.88 67 ALA A C 1
ATOM 536 O O . ALA A 1 67 ? 4.874 -11.680 -2.149 1.00 86.88 67 ALA A O 1
ATOM 537 N N . GLU A 1 68 ? 6.103 -9.914 -2.791 1.00 86.94 68 GLU A N 1
ATOM 538 C CA . GLU A 1 68 ? 7.092 -9.974 -1.703 1.00 86.94 68 GLU A CA 1
ATOM 539 C C . GLU A 1 68 ? 6.654 -9.260 -0.406 1.00 86.94 68 GLU A C 1
ATOM 541 O O . GLU A 1 68 ? 7.369 -9.334 0.597 1.00 86.94 68 GLU A O 1
ATOM 546 N N . LEU A 1 69 ? 5.511 -8.565 -0.418 1.00 82.88 69 LEU A N 1
ATOM 547 C CA . LEU A 1 69 ? 4.976 -7.775 0.702 1.00 82.88 69 LEU A CA 1
ATOM 548 C C . LEU A 1 69 ? 3.868 -8.500 1.461 1.00 82.88 69 LEU A C 1
ATOM 550 O O . LEU A 1 69 ? 3.851 -8.344 2.702 1.00 82.88 69 LEU A O 1
#

Mean predicted aligned error: 5.2 Å